Protein AF-A0A7J5GS71-F1 (afdb_monomer)

Sequence (66 aa):
CLDWCFERWPNVRVDTHRDNKVMQHILTKYGFQRCGIIYVKNGTERIAYQMERLHGGVEESDRTEV

pLDDT: mean 86.84, std 19.48, range [39.88, 98.75]

Radius of gyration: 16.57 Å; Cα contacts (8 Å, |Δi|>4): 73; chains: 1; bounding box: 25×23×58 Å

Organism: Bacteroides uniformis (NCBI:txid820)

Nearest PDB structures (foldseek):
  3v8h-assembly2_C  TM=8.649E-01  e=2.330E-01  Burkholderia thailandensis E264
  3v8h-assembly1_D  TM=8.659E-01  e=2.997E-01  Burkholderia thailandensis E264
  8iym-assembly2_B  TM=8.436E-01  e=1.639E+00  Helicobacter pylori 26695
  7dqg-assembly1_A-2  TM=7.846E-01  e=1.274E+00  Salmonella phage SPN3US
  8iym-assembly1_A  TM=7.037E-01  e=9.303E-01  Helicobacter pylori 26695

Foldseek 3Di:
DVVVVCVPAQKDKDWADPPPVVVVVVCVVVPWDFDDWDADPVRDIITMTMGGDPPDDPPPPPPDDD

Structure (mmCIF, N/CA/C/O backbone):
data_AF-A0A7J5GS71-F1
#
_entry.id   AF-A0A7J5GS71-F1
#
loop_
_atom_site.group_PDB
_atom_site.id
_atom_site.type_symbol
_atom_site.label_atom_id
_atom_site.label_alt_id
_atom_site.label_comp_id
_atom_site.label_asym_id
_atom_site.label_entity_id
_atom_site.label_seq_id
_atom_site.pdbx_PDB_ins_code
_atom_site.Cartn_x
_atom_site.Cartn_y
_atom_site.Cartn_z
_atom_site.occupancy
_atom_site.B_iso_or_equiv
_atom_site.auth_seq_id
_atom_site.auth_comp_id
_atom_site.auth_asym_id
_atom_site.auth_atom_id
_atom_site.pdbx_PDB_model_num
ATOM 1 N N . CYS A 1 1 ? -4.203 -0.862 -14.693 1.00 77.31 1 CYS A N 1
ATOM 2 C CA . CYS A 1 1 ? -4.139 0.449 -14.002 1.00 77.31 1 CYS A CA 1
ATOM 3 C C . CYS A 1 1 ? -2.770 0.690 -13.363 1.00 77.31 1 CYS A C 1
ATOM 5 O O . CYS A 1 1 ? -2.233 1.762 -13.579 1.00 77.31 1 CYS A O 1
ATOM 7 N N . LEU A 1 2 ? -2.181 -0.267 -12.632 1.00 89.69 2 LEU A N 1
ATOM 8 C CA . LEU A 1 2 ? -0.849 -0.092 -12.031 1.00 89.69 2 LEU A CA 1
ATOM 9 C C . LEU A 1 2 ? 0.266 0.079 -13.069 1.00 89.69 2 LEU A C 1
ATOM 11 O O . LEU A 1 2 ? 1.133 0.918 -12.866 1.00 89.69 2 LEU A O 1
ATOM 15 N N . ASP A 1 3 ? 0.216 -0.629 -14.200 1.00 90.38 3 ASP A N 1
ATOM 16 C CA . ASP A 1 3 ? 1.218 -0.443 -15.261 1.00 90.38 3 ASP A CA 1
ATOM 17 C C . ASP A 1 3 ? 1.224 0.982 -15.826 1.00 90.38 3 ASP A C 1
ATOM 19 O O . ASP A 1 3 ? 2.290 1.569 -15.952 1.00 90.38 3 ASP A O 1
ATOM 23 N N . TRP A 1 4 ? 0.052 1.601 -16.011 1.00 92.12 4 TRP A N 1
ATOM 24 C CA . TRP A 1 4 ? -0.055 3.013 -16.407 1.00 92.12 4 TRP A CA 1
ATOM 25 C C . TRP A 1 4 ? 0.615 3.966 -15.402 1.00 92.12 4 TRP A C 1
ATOM 27 O O . TRP A 1 4 ? 1.194 4.981 -15.798 1.00 92.12 4 TRP A O 1
ATOM 37 N N . CYS A 1 5 ? 0.554 3.648 -14.100 1.00 92.19 5 CYS A N 1
ATOM 38 C CA . CYS A 1 5 ? 1.279 4.396 -13.072 1.00 92.19 5 CYS A CA 1
ATOM 39 C C . CYS A 1 5 ? 2.791 4.202 -13.225 1.00 92.19 5 CYS A C 1
ATOM 41 O O . CYS A 1 5 ? 3.526 5.184 -13.180 1.00 92.19 5 CYS A O 1
ATOM 43 N N . PHE A 1 6 ? 3.244 2.964 -13.439 1.00 91.25 6 PHE A N 1
ATOM 44 C CA . PHE A 1 6 ? 4.665 2.639 -13.581 1.00 91.25 6 PHE A CA 1
ATOM 45 C C . PHE A 1 6 ? 5.305 3.164 -14.869 1.00 91.25 6 PHE A C 1
ATOM 47 O O . PHE A 1 6 ? 6.499 3.434 -14.870 1.00 91.25 6 PHE A O 1
ATOM 54 N N . GLU A 1 7 ? 4.528 3.371 -15.933 1.00 91.44 7 GLU A N 1
ATOM 55 C CA . GLU A 1 7 ? 4.972 4.091 -17.138 1.00 91.44 7 GLU A CA 1
ATOM 56 C C . GLU A 1 7 ? 5.364 5.549 -16.849 1.00 91.44 7 GLU A C 1
ATOM 58 O O . GLU A 1 7 ? 6.113 6.150 -17.612 1.00 91.44 7 GLU A O 1
ATOM 63 N N . ARG A 1 8 ? 4.822 6.146 -15.781 1.00 92.50 8 ARG A N 1
ATOM 64 C CA . ARG A 1 8 ? 5.007 7.570 -15.444 1.00 92.50 8 ARG A CA 1
ATOM 65 C C . ARG A 1 8 ? 5.880 7.778 -14.220 1.00 92.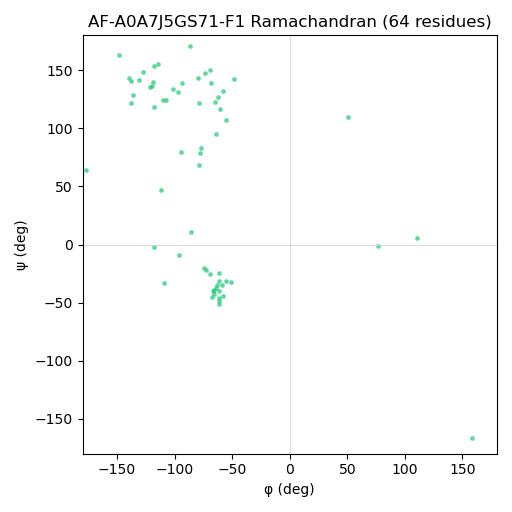50 8 ARG A C 1
ATOM 67 O O . ARG A 1 8 ? 6.577 8.783 -14.134 1.00 92.50 8 ARG A O 1
ATOM 74 N N . TRP A 1 9 ? 5.811 6.854 -13.267 1.00 93.88 9 TRP A N 1
ATOM 75 C CA . TRP A 1 9 ? 6.504 6.943 -11.994 1.00 93.88 9 TRP A CA 1
ATOM 76 C C . TRP A 1 9 ? 7.111 5.588 -11.624 1.00 93.88 9 TRP A C 1
ATOM 78 O O . TRP A 1 9 ? 6.378 4.614 -11.450 1.00 93.88 9 TRP A O 1
ATOM 88 N N . PRO A 1 10 ? 8.436 5.512 -11.424 1.00 93.81 10 PRO A N 1
ATOM 89 C CA . PRO A 1 10 ? 9.126 4.254 -11.150 1.00 93.81 10 PRO A CA 1
ATOM 90 C C . PRO A 1 10 ? 8.840 3.737 -9.739 1.00 93.81 10 PRO A C 1
ATOM 92 O O . PRO A 1 10 ? 8.998 2.554 -9.470 1.00 93.81 10 PRO A O 1
ATOM 95 N N . ASN A 1 11 ? 8.425 4.615 -8.827 1.00 95.62 11 ASN A N 1
ATOM 96 C CA . ASN A 1 11 ? 8.168 4.299 -7.432 1.00 95.62 11 ASN A CA 1
ATOM 97 C C . ASN A 1 11 ? 6.695 4.567 -7.118 1.00 95.62 11 ASN A C 1
ATOM 99 O O . ASN A 1 11 ? 6.227 5.702 -7.218 1.00 95.62 11 ASN A O 1
ATOM 103 N N . VAL A 1 12 ? 5.976 3.516 -6.727 1.00 96.31 12 VAL A N 1
ATOM 104 C CA . VAL A 1 12 ? 4.569 3.590 -6.329 1.00 96.31 12 VAL A CA 1
ATOM 105 C C . VAL A 1 12 ? 4.426 3.068 -4.906 1.00 96.31 12 VAL A C 1
ATOM 107 O O . VAL A 1 12 ? 4.957 2.013 -4.550 1.00 96.31 12 VAL A O 1
ATOM 110 N N . ARG A 1 13 ? 3.657 3.797 -4.093 1.00 97.62 13 ARG A N 1
ATOM 111 C CA . ARG A 1 13 ? 3.332 3.436 -2.709 1.00 97.62 13 ARG A CA 1
ATOM 112 C C . ARG A 1 13 ? 1.827 3.254 -2.564 1.00 97.62 13 ARG A C 1
ATOM 114 O O . ARG A 1 13 ? 1.053 4.011 -3.142 1.00 97.62 13 ARG A O 1
ATOM 121 N N . VAL A 1 14 ? 1.427 2.243 -1.801 1.00 97.62 14 VAL A N 1
ATOM 122 C CA . VAL A 1 14 ? 0.024 1.895 -1.539 1.00 97.62 14 VAL A CA 1
ATOM 123 C C . VAL A 1 14 ? -0.120 1.558 -0.063 1.00 97.62 14 VAL A C 1
ATOM 125 O O . VAL A 1 14 ? 0.749 0.901 0.507 1.00 97.62 14 VAL A O 1
ATOM 128 N N . ASP A 1 15 ? -1.217 1.968 0.561 1.00 98.25 15 ASP A N 1
ATOM 129 C CA . ASP A 1 15 ? -1.558 1.559 1.916 1.00 98.25 15 ASP A CA 1
ATOM 130 C C . ASP A 1 15 ? -2.880 0.783 1.957 1.00 98.25 15 ASP A C 1
ATOM 132 O O . ASP A 1 15 ? -3.740 0.905 1.084 1.00 98.25 15 ASP A O 1
ATOM 136 N N . THR A 1 16 ? -3.034 -0.082 2.957 1.00 98.44 16 THR A N 1
ATOM 137 C CA . THR A 1 16 ? -4.291 -0.800 3.177 1.00 98.44 16 THR A CA 1
ATOM 138 C C . THR A 1 16 ? -4.540 -1.077 4.655 1.00 98.44 16 THR A C 1
ATOM 140 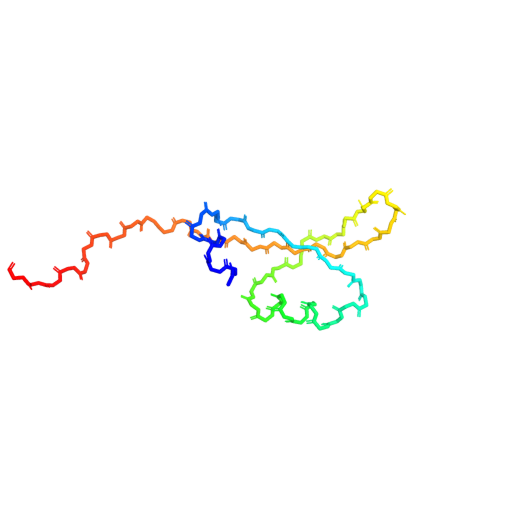O O . THR A 1 16 ? -3.640 -1.002 5.495 1.00 98.44 16 THR A O 1
ATOM 143 N N . HIS A 1 17 ? -5.785 -1.402 4.996 1.00 98.19 17 HIS A N 1
ATOM 144 C CA . HIS A 1 17 ? -6.160 -1.787 6.353 1.00 98.19 17 HIS A CA 1
ATOM 145 C C . HIS A 1 17 ? -5.574 -3.148 6.743 1.00 98.19 17 HIS A C 1
ATOM 147 O O . HIS A 1 17 ? -5.458 -4.059 5.919 1.00 98.19 17 HIS A O 1
ATOM 153 N N . ARG A 1 18 ? -5.303 -3.319 8.043 1.00 97.38 18 ARG A N 1
ATOM 154 C CA . ARG A 1 18 ? -4.816 -4.574 8.639 1.00 97.38 18 ARG A CA 1
ATOM 155 C C . ARG A 1 18 ? -5.721 -5.777 8.359 1.00 97.38 18 ARG A C 1
ATOM 157 O O . ARG A 1 18 ? -5.202 -6.888 8.211 1.00 97.38 18 ARG A O 1
ATOM 164 N N . ASP A 1 19 ? -7.023 -5.553 8.225 1.00 97.88 19 ASP A N 1
ATOM 165 C CA . ASP A 1 19 ? -8.010 -6.621 8.030 1.00 97.88 19 ASP A CA 1
ATOM 166 C C . ASP A 1 19 ? -8.364 -6.855 6.560 1.00 97.88 19 ASP A C 1
ATOM 168 O O . ASP A 1 19 ? -8.963 -7.873 6.224 1.00 97.88 19 ASP A O 1
ATOM 172 N N . ASN A 1 20 ? -7.918 -5.983 5.648 1.00 98.31 20 ASN A N 1
ATOM 173 C CA . ASN A 1 20 ? -8.092 -6.188 4.212 1.00 98.31 20 ASN A CA 1
ATOM 174 C C . ASN A 1 20 ? -7.054 -7.193 3.681 1.00 98.31 20 ASN A C 1
ATOM 176 O O . ASN A 1 20 ? -6.123 -6.851 2.947 1.00 98.31 20 ASN A O 1
ATOM 180 N N . LYS A 1 21 ? -7.199 -8.454 4.100 1.00 98.31 21 LYS A N 1
ATOM 181 C CA . LYS A 1 21 ? -6.286 -9.552 3.750 1.00 98.31 21 LYS A CA 1
ATOM 182 C C . LYS A 1 21 ? -6.235 -9.806 2.247 1.00 98.31 21 LYS A C 1
ATOM 184 O O . LYS A 1 21 ? -5.178 -10.154 1.732 1.00 98.31 21 LYS A O 1
ATOM 189 N N . VAL A 1 22 ? -7.345 -9.564 1.548 1.00 98.56 22 VAL A N 1
ATOM 190 C CA . VAL A 1 22 ? -7.422 -9.667 0.087 1.00 98.56 22 VAL A CA 1
ATOM 191 C C . VAL A 1 22 ? -6.468 -8.671 -0.567 1.00 98.56 22 VAL A C 1
ATOM 193 O O . VAL A 1 22 ? -5.630 -9.076 -1.368 1.00 98.56 22 VAL A O 1
ATOM 196 N N . MET A 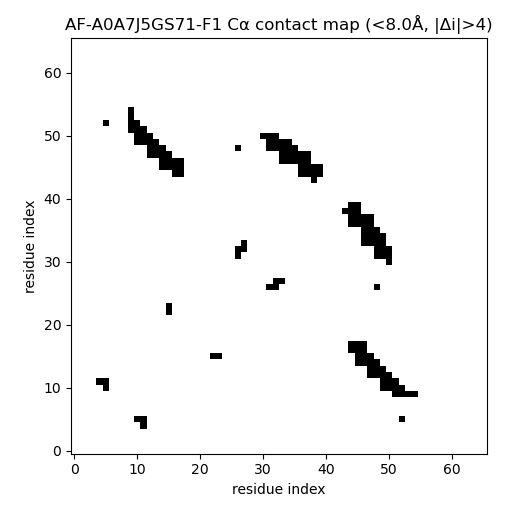1 23 ? -6.514 -7.391 -0.183 1.00 98.19 23 MET A N 1
ATOM 197 C CA . MET A 1 23 ? -5.607 -6.392 -0.755 1.00 98.19 23 MET A CA 1
ATOM 198 C C . MET A 1 23 ? -4.146 -6.661 -0.386 1.00 98.19 23 MET A C 1
ATOM 200 O O . MET A 1 23 ? -3.274 -6.533 -1.239 1.00 98.19 23 MET A O 1
ATOM 204 N N . GLN A 1 24 ? -3.869 -7.088 0.852 1.00 98.44 24 GLN A N 1
ATOM 205 C CA . GLN A 1 24 ? -2.512 -7.473 1.265 1.00 98.44 24 GLN A CA 1
ATOM 206 C C . GLN A 1 24 ? -1.959 -8.602 0.389 1.00 98.44 24 GLN A C 1
ATOM 208 O O . GLN A 1 24 ? -0.821 -8.514 -0.060 1.00 98.44 24 GLN A O 1
ATOM 213 N N . HIS A 1 25 ? -2.773 -9.625 0.109 1.00 98.31 25 HIS A N 1
ATOM 214 C CA . HIS A 1 25 ? -2.397 -10.726 -0.775 1.00 98.31 25 HIS A CA 1
ATOM 215 C C . HIS A 1 25 ? -2.189 -10.267 -2.226 1.00 98.31 25 HIS A C 1
ATOM 217 O O . HIS A 1 25 ? -1.225 -10.679 -2.865 1.00 98.31 25 HIS A O 1
ATOM 223 N N . ILE A 1 26 ? -3.061 -9.399 -2.750 1.00 98.06 26 ILE A N 1
ATOM 224 C CA . ILE A 1 26 ? -2.925 -8.855 -4.110 1.00 98.06 26 ILE A CA 1
ATOM 225 C C . ILE A 1 26 ? -1.623 -8.057 -4.246 1.00 98.06 26 ILE A C 1
ATOM 227 O O . ILE A 1 26 ? -0.888 -8.259 -5.209 1.00 98.06 26 ILE A O 1
ATOM 231 N N . LEU A 1 27 ? -1.314 -7.185 -3.279 1.00 97.69 27 LEU A N 1
ATOM 232 C CA . LEU A 1 27 ? -0.104 -6.359 -3.296 1.00 97.69 27 LEU A CA 1
ATOM 233 C C . LEU A 1 27 ? 1.162 -7.217 -3.278 1.00 97.69 27 LEU A C 1
ATOM 235 O O . LEU A 1 27 ? 2.038 -7.023 -4.122 1.00 97.69 27 LEU A O 1
ATOM 239 N N . THR A 1 28 ? 1.244 -8.192 -2.369 1.00 97.38 28 THR A N 1
ATOM 240 C CA . THR A 1 28 ? 2.422 -9.066 -2.289 1.00 97.38 28 THR A CA 1
ATOM 241 C C . THR A 1 28 ? 2.561 -9.947 -3.525 1.00 97.38 28 THR A C 1
ATOM 243 O O . THR A 1 28 ? 3.668 -10.089 -4.036 1.00 97.38 28 THR A O 1
ATOM 246 N N . LYS A 1 29 ? 1.455 -10.481 -4.063 1.00 97.50 29 LYS A N 1
ATOM 247 C CA . LYS A 1 29 ? 1.464 -11.275 -5.301 1.00 97.50 29 LYS A CA 1
ATOM 248 C C . LYS A 1 29 ? 1.913 -10.459 -6.517 1.00 97.50 29 LYS A C 1
ATOM 250 O O . LYS A 1 29 ? 2.560 -11.012 -7.398 1.00 97.50 29 LYS A O 1
ATOM 255 N N . TYR A 1 30 ? 1.579 -9.170 -6.570 1.00 96.00 30 TYR A N 1
ATOM 256 C CA . TYR A 1 30 ? 2.010 -8.277 -7.651 1.00 96.00 30 TYR A CA 1
ATOM 257 C C . TYR A 1 30 ? 3.494 -7.878 -7.549 1.00 96.00 30 TYR A C 1
ATOM 259 O O . TYR A 1 30 ? 4.079 -7.463 -8.543 1.00 96.00 30 TYR A O 1
ATOM 267 N N . GLY A 1 31 ? 4.106 -8.001 -6.366 1.00 96.12 31 GLY A N 1
ATOM 268 C CA . GLY A 1 31 ? 5.516 -7.668 -6.129 1.00 96.12 31 GLY A CA 1
ATOM 269 C C . GLY A 1 31 ? 5.752 -6.438 -5.250 1.00 96.12 31 GLY A C 1
ATOM 270 O O . GLY A 1 31 ? 6.899 -6.045 -5.046 1.00 96.12 31 GLY A O 1
ATOM 271 N N . PHE A 1 32 ? 4.702 -5.838 -4.681 1.00 97.94 32 PHE A N 1
ATOM 272 C CA . PHE A 1 32 ? 4.880 -4.782 -3.689 1.00 97.94 32 PHE A CA 1
ATOM 273 C C . PHE A 1 32 ? 5.464 -5.337 -2.388 1.00 97.94 32 PHE A C 1
ATOM 275 O O . PHE A 1 32 ? 5.019 -6.363 -1.867 1.00 97.94 32 PHE A O 1
ATOM 282 N N . GLN A 1 33 ? 6.401 -4.595 -1.804 1.00 98.31 33 GLN A N 1
ATOM 283 C CA . GLN A 1 33 ? 7.034 -4.941 -0.539 1.00 98.31 33 GLN A CA 1
ATOM 284 C C . GLN A 1 33 ? 6.428 -4.134 0.603 1.00 98.31 33 GLN A C 1
ATOM 286 O O . GLN A 1 33 ? 6.265 -2.918 0.504 1.00 98.31 33 GLN A O 1
ATOM 291 N N . ARG A 1 34 ? 6.103 -4.801 1.715 1.00 98.19 34 ARG A N 1
ATOM 292 C CA . ARG A 1 34 ? 5.671 -4.111 2.935 1.00 98.19 34 ARG A CA 1
ATOM 293 C C . ARG A 1 34 ? 6.834 -3.271 3.465 1.00 98.19 34 ARG A C 1
ATOM 295 O O . ARG A 1 34 ? 7.873 -3.824 3.806 1.00 98.19 34 ARG A O 1
ATOM 302 N N . CYS A 1 35 ? 6.624 -1.965 3.607 1.00 98.25 35 CYS A N 1
ATOM 303 C CA . CYS A 1 35 ? 7.672 -1.015 3.984 1.00 98.25 35 CYS A CA 1
ATOM 304 C C . CYS A 1 35 ? 7.415 -0.295 5.319 1.00 98.25 35 CYS A C 1
ATOM 306 O O . CYS A 1 35 ? 8.237 0.511 5.742 1.00 98.25 35 CYS A O 1
ATOM 308 N N . GLY A 1 36 ? 6.284 -0.543 5.990 1.00 98.12 36 GLY A N 1
ATOM 309 C CA . GLY A 1 36 ? 6.018 0.049 7.304 1.00 98.12 36 GLY A CA 1
ATOM 310 C C . GLY A 1 36 ? 4.546 0.096 7.696 1.00 98.12 36 GLY A C 1
ATOM 311 O O . GLY A 1 36 ? 3.697 -0.554 7.083 1.00 98.12 36 GLY A O 1
ATOM 312 N N . ILE A 1 37 ? 4.266 0.877 8.738 1.00 98.56 37 ILE A N 1
ATOM 313 C CA . ILE A 1 37 ? 2.925 1.282 9.167 1.00 98.56 37 ILE A CA 1
ATOM 314 C C . ILE A 1 37 ? 2.867 2.809 9.096 1.00 98.56 37 ILE A C 1
ATOM 316 O O . ILE A 1 37 ? 3.809 3.474 9.525 1.00 98.56 37 ILE A O 1
ATOM 320 N N . ILE A 1 38 ? 1.777 3.353 8.564 1.00 98.31 38 ILE A N 1
ATOM 321 C CA . ILE A 1 38 ? 1.487 4.791 8.605 1.00 98.31 38 ILE A CA 1
ATOM 322 C C . ILE A 1 38 ? 0.240 5.045 9.448 1.00 98.31 38 ILE A C 1
ATOM 324 O O . ILE A 1 38 ? -0.630 4.179 9.565 1.00 98.31 38 ILE A O 1
ATOM 328 N N . TYR A 1 39 ? 0.144 6.250 9.997 1.00 98.06 39 TYR A N 1
ATOM 329 C CA . TYR A 1 39 ? -1.041 6.733 10.696 1.00 98.06 39 TYR A CA 1
ATOM 330 C C . TYR A 1 39 ? -1.736 7.768 9.820 1.00 98.06 39 TYR A C 1
ATOM 332 O O . TYR A 1 39 ? -1.121 8.747 9.397 1.00 98.06 39 TYR A O 1
ATOM 340 N N . VAL A 1 40 ? -3.014 7.544 9.524 1.00 95.94 40 VAL A N 1
ATOM 341 C CA . VAL A 1 40 ? -3.830 8.515 8.782 1.00 95.9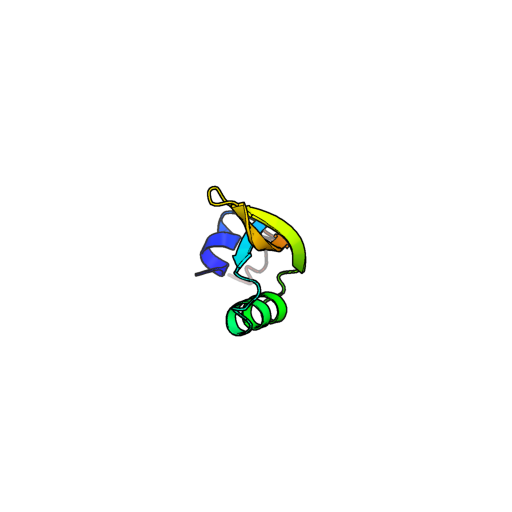4 40 VAL A CA 1
ATOM 342 C C . VAL A 1 40 ? -4.452 9.538 9.739 1.00 95.94 40 VAL A C 1
ATOM 344 O O . VAL A 1 40 ? -4.399 9.379 10.956 1.00 95.94 40 VAL A O 1
ATOM 347 N N . LYS A 1 41 ? -5.076 10.595 9.204 1.00 97.06 41 LYS A N 1
ATOM 348 C CA . LYS A 1 41 ? -5.600 11.740 9.980 1.00 97.06 41 LYS A CA 1
ATOM 349 C C . LYS A 1 41 ? -6.490 11.359 11.173 1.00 97.06 41 LYS A C 1
ATOM 351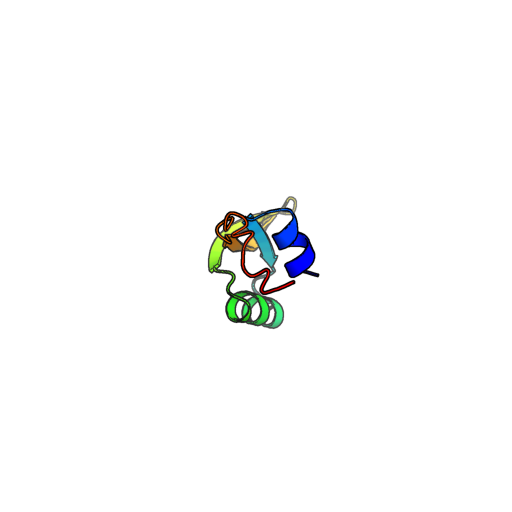 O O . LYS A 1 41 ? -6.503 12.073 12.168 1.00 97.06 41 LYS A O 1
ATOM 356 N N . ASN A 1 42 ? -7.235 10.258 11.082 1.00 96.56 42 ASN A N 1
ATOM 357 C CA . ASN A 1 42 ? -8.102 9.782 12.166 1.00 96.56 42 ASN A CA 1
ATOM 358 C C . ASN A 1 42 ? -7.375 8.902 13.208 1.00 96.56 42 ASN A C 1
ATOM 360 O O . ASN A 1 42 ? -8.033 8.247 14.008 1.00 96.56 42 ASN A O 1
ATOM 364 N N . GLY A 1 43 ? -6.043 8.831 13.166 1.00 96.69 43 GLY A N 1
ATOM 365 C CA . GLY A 1 43 ? -5.217 8.047 14.084 1.00 96.69 43 GLY A CA 1
ATOM 366 C C . GLY A 1 43 ? -5.198 6.542 13.810 1.00 96.69 43 GLY A C 1
ATOM 367 O O . GLY A 1 43 ? -4.503 5.814 14.511 1.00 96.69 43 GLY A O 1
ATOM 368 N N . THR A 1 44 ? -5.926 6.045 12.805 1.00 97.38 44 THR A N 1
ATOM 369 C CA . THR A 1 44 ? -5.930 4.607 12.499 1.00 97.38 44 THR A CA 1
ATOM 370 C C . THR A 1 44 ? -4.696 4.192 11.700 1.00 97.38 44 THR A C 1
ATOM 372 O O . THR A 1 44 ? -4.226 4.918 10.822 1.00 97.38 44 THR A O 1
ATOM 375 N N . GLU A 1 45 ? -4.188 2.995 11.982 1.00 98.25 45 GLU A N 1
ATOM 376 C CA . GLU A 1 45 ? -3.039 2.423 11.280 1.00 98.25 45 GLU A CA 1
ATOM 377 C C . GLU A 1 45 ? -3.398 1.953 9.861 1.00 98.25 45 GLU A C 1
ATOM 379 O O . GLU A 1 45 ? -4.492 1.430 9.600 1.00 98.25 45 GLU A O 1
ATOM 384 N N . ARG A 1 46 ? -2.434 2.058 8.946 1.00 98.56 46 ARG A N 1
ATOM 385 C CA . ARG A 1 46 ? -2.441 1.392 7.639 1.00 98.56 46 ARG A CA 1
ATOM 386 C C . ARG A 1 46 ? -1.115 0.687 7.410 1.00 98.56 46 ARG A C 1
ATOM 388 O O . ARG A 1 46 ? -0.059 1.201 7.771 1.00 98.56 46 ARG A O 1
ATOM 395 N N . ILE A 1 47 ? -1.168 -0.489 6.796 1.00 98.75 47 ILE A N 1
ATOM 396 C CA . ILE A 1 47 ? 0.030 -1.192 6.343 1.00 98.75 47 ILE A CA 1
ATOM 397 C C . ILE A 1 47 ? 0.476 -0.538 5.043 1.00 98.75 47 ILE A C 1
ATOM 399 O O . ILE A 1 47 ? -0.296 -0.507 4.089 1.00 98.75 47 ILE A O 1
ATOM 403 N N . ALA A 1 48 ? 1.707 -0.037 5.016 1.00 98.69 48 ALA A N 1
ATOM 404 C CA . ALA A 1 48 ? 2.290 0.594 3.844 1.00 98.69 48 ALA A CA 1
ATOM 405 C C . ALA A 1 48 ? 3.096 -0.412 3.019 1.00 98.69 48 ALA A C 1
ATOM 407 O O . ALA A 1 48 ? 3.854 -1.229 3.556 1.00 98.69 48 ALA A O 1
ATOM 408 N N . TYR A 1 49 ? 2.947 -0.301 1.707 1.00 98.69 49 TYR A N 1
ATOM 409 C CA . TYR A 1 49 ? 3.635 -1.074 0.693 1.00 98.69 49 TYR A CA 1
ATOM 410 C C . TYR A 1 49 ? 4.294 -0.140 -0.324 1.00 98.69 49 TYR A C 1
ATOM 412 O O . TYR A 1 49 ? 3.776 0.939 -0.618 1.00 98.69 49 TYR A O 1
ATOM 420 N N . GLN A 1 50 ? 5.418 -0.571 -0.885 1.00 98.12 50 GLN A N 1
ATOM 421 C CA . 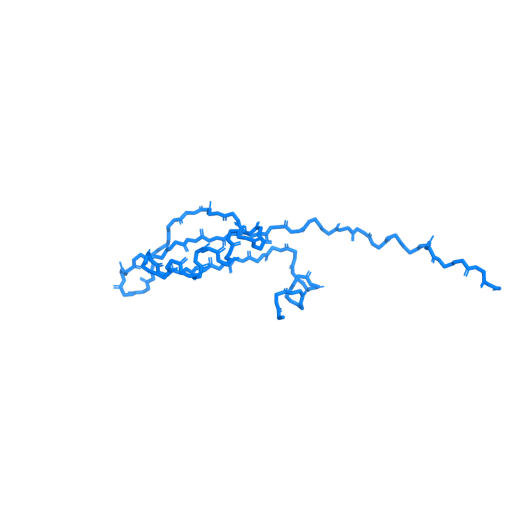GLN A 1 50 ? 6.173 0.159 -1.897 1.00 98.12 50 GLN A CA 1
ATOM 422 C C . GLN A 1 50 ? 6.677 -0.805 -2.967 1.00 98.12 50 GLN A C 1
ATOM 424 O O . GLN A 1 50 ? 7.045 -1.942 -2.668 1.00 98.12 50 GLN A O 1
ATOM 429 N N . MET A 1 51 ? 6.690 -0.342 -4.213 1.00 96.81 51 MET A N 1
ATOM 430 C CA . MET A 1 51 ? 7.371 -1.022 -5.304 1.00 96.81 51 MET A CA 1
ATOM 431 C C . MET A 1 51 ? 8.133 -0.005 -6.139 1.00 96.81 51 MET A C 1
ATOM 433 O O . MET A 1 51 ? 7.569 0.999 -6.576 1.00 96.81 51 MET A O 1
ATOM 437 N N . GLU A 1 52 ? 9.407 -0.302 -6.360 1.00 94.69 52 GLU A N 1
ATOM 438 C CA . GLU A 1 52 ? 10.293 0.451 -7.234 1.00 94.69 52 GLU A CA 1
ATOM 439 C C . GLU A 1 52 ? 10.596 -0.406 -8.460 1.00 94.69 52 GLU A C 1
ATOM 441 O O . GLU A 1 52 ? 11.049 -1.544 -8.341 1.00 94.69 52 GLU A O 1
ATOM 446 N N . ARG A 1 53 ? 10.324 0.132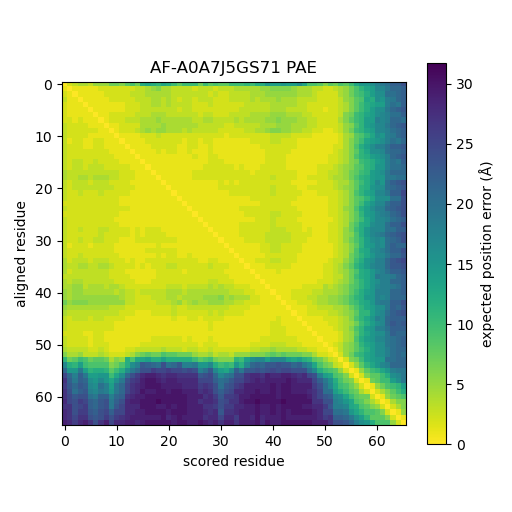 -9.645 1.00 88.44 53 ARG A N 1
ATOM 447 C CA . ARG A 1 53 ? 10.852 -0.376 -10.905 1.00 88.44 53 ARG A CA 1
ATOM 448 C C . ARG A 1 53 ? 12.070 0.472 -11.245 1.00 88.44 53 ARG A C 1
ATOM 450 O O . ARG A 1 53 ? 12.007 1.698 -11.185 1.00 88.44 53 ARG A O 1
ATOM 457 N N . LEU A 1 54 ? 13.183 -0.169 -11.588 1.00 74.94 54 LEU A N 1
ATOM 458 C CA . LEU A 1 54 ? 14.299 0.553 -12.191 1.00 74.94 54 LEU A CA 1
ATOM 459 C C . LEU A 1 54 ? 13.766 1.225 -13.462 1.00 74.94 54 LEU A C 1
ATOM 461 O O . LEU A 1 54 ? 13.088 0.568 -14.253 1.00 74.94 54 LEU A O 1
ATOM 465 N N . HIS A 1 55 ? 14.052 2.514 -13.661 1.00 59.28 55 HIS A N 1
ATOM 466 C CA . HIS A 1 55 ? 13.942 3.083 -15.000 1.00 59.28 55 HIS A CA 1
ATOM 467 C C . HIS A 1 55 ? 14.985 2.362 -15.851 1.00 59.28 55 HIS A C 1
ATOM 469 O O . HIS A 1 55 ? 16.165 2.708 -15.825 1.00 59.28 55 HIS A O 1
ATOM 475 N N . GLY A 1 56 ? 14.562 1.315 -16.555 1.00 53.19 56 GLY A N 1
ATOM 476 C CA . GLY A 1 56 ? 15.307 0.837 -17.701 1.00 53.19 56 GLY A CA 1
ATOM 477 C C . GLY A 1 56 ? 15.342 1.992 -18.687 1.00 53.19 56 GLY A C 1
ATOM 478 O O . GLY A 1 56 ? 14.288 2.459 -19.121 1.00 53.19 56 GLY A O 1
ATOM 479 N N . GLY A 1 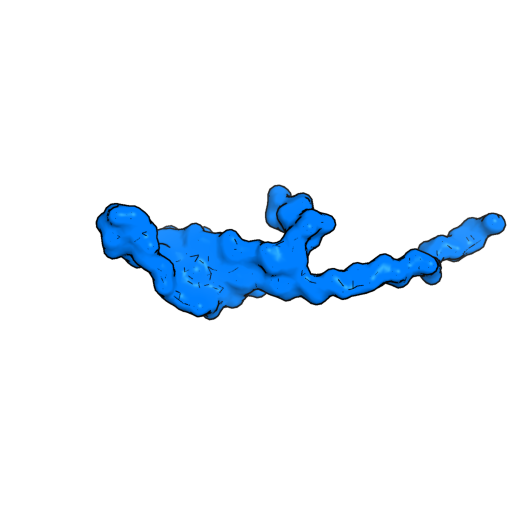57 ? 16.543 2.495 -18.973 1.00 44.72 57 GLY A N 1
ATOM 480 C CA . GLY A 1 57 ? 16.757 3.303 -20.160 1.00 44.72 57 GLY A CA 1
ATOM 481 C C . GLY A 1 57 ? 16.138 2.578 -21.347 1.00 44.72 57 GLY A C 1
ATOM 482 O O . GLY A 1 57 ? 16.144 1.348 -21.410 1.00 44.72 57 GLY A O 1
ATOM 483 N N . VAL A 1 58 ? 15.548 3.345 -22.249 1.00 43.75 58 VAL A N 1
ATOM 484 C CA . VAL A 1 58 ? 15.108 2.822 -23.533 1.00 43.75 58 VAL A CA 1
ATOM 485 C C . VAL A 1 58 ? 16.333 2.176 -24.189 1.00 43.75 58 VAL A C 1
ATOM 487 O O . VAL A 1 58 ? 17.240 2.888 -24.611 1.00 43.75 58 VAL A O 1
ATOM 490 N N . GLU A 1 59 ? 16.400 0.846 -24.262 1.00 47.44 59 GLU A N 1
ATOM 491 C CA . GLU A 1 59 ? 17.196 0.207 -25.308 1.00 47.44 59 GLU A CA 1
ATOM 492 C C . GLU A 1 59 ? 16.371 0.295 -26.587 1.00 47.44 59 GLU A C 1
ATOM 494 O O . GLU A 1 59 ? 15.604 -0.590 -26.961 1.00 47.44 59 GLU A O 1
ATOM 499 N N . GLU A 1 60 ? 16.483 1.453 -27.230 1.00 50.53 60 GLU A N 1
ATOM 500 C CA . GLU A 1 60 ? 16.000 1.680 -28.580 1.00 50.53 60 GLU A CA 1
ATOM 501 C C . GLU A 1 60 ? 16.997 1.049 -29.556 1.00 50.53 60 GLU A C 1
ATOM 503 O O . GLU A 1 60 ? 17.863 1.733 -30.086 1.00 50.53 60 GLU A O 1
ATOM 508 N N . SER A 1 61 ? 16.939 -0.273 -29.739 1.00 43.94 61 SER A N 1
ATOM 509 C CA . SER A 1 61 ? 17.346 -0.947 -30.987 1.00 43.94 61 SER A CA 1
ATOM 510 C C . SER A 1 61 ? 17.096 -2.460 -30.940 1.00 43.94 61 SER A C 1
ATOM 512 O O . SER A 1 61 ? 18.009 -3.258 -31.089 1.00 43.94 61 SER A O 1
ATOM 514 N N . ASP A 1 62 ? 15.830 -2.867 -30.833 1.00 44.44 62 ASP A N 1
ATOM 515 C CA . ASP A 1 62 ? 15.388 -4.126 -31.460 1.00 44.44 62 ASP A CA 1
ATOM 516 C C . ASP A 1 62 ? 14.425 -3.823 -32.618 1.00 44.44 62 ASP A C 1
ATOM 518 O O . ASP A 1 62 ? 13.331 -4.368 -32.760 1.00 44.44 62 ASP A O 1
ATOM 522 N N . ARG A 1 63 ? 14.830 -2.854 -33.451 1.00 49.38 63 ARG A N 1
ATOM 523 C CA . ARG A 1 63 ? 14.194 -2.573 -34.737 1.00 49.38 63 ARG A CA 1
ATOM 524 C C . ARG A 1 63 ? 14.972 -3.329 -35.810 1.00 49.38 63 ARG A C 1
ATOM 526 O O . ARG A 1 63 ? 15.843 -2.782 -36.476 1.00 49.38 63 ARG A O 1
ATOM 533 N N . THR A 1 64 ? 14.672 -4.618 -35.898 1.00 43.38 64 THR A N 1
ATOM 534 C CA . THR A 1 64 ? 15.065 -5.487 -37.008 1.00 43.38 64 THR A CA 1
ATOM 535 C C . THR A 1 64 ? 14.423 -4.975 -38.313 1.00 43.38 64 THR A C 1
ATOM 537 O O . THR A 1 64 ? 13.215 -4.752 -38.348 1.00 43.38 64 THR A O 1
ATOM 540 N N . GLU A 1 65 ? 15.271 -4.768 -39.329 1.00 41.38 65 GLU A N 1
ATOM 541 C CA . GLU A 1 65 ? 15.047 -4.792 -40.794 1.00 41.38 65 GLU A CA 1
ATOM 542 C C . GLU A 1 65 ? 13.882 -3.984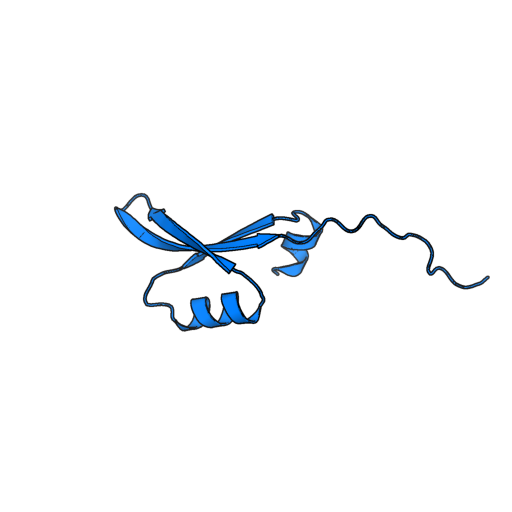 -41.416 1.00 41.38 65 GLU A C 1
ATOM 544 O O . GLU A 1 65 ? 12.717 -4.363 -41.314 1.00 41.38 65 GLU A O 1
ATOM 549 N N . VAL A 1 66 ? 14.218 -2.907 -42.151 1.00 39.88 66 VAL A N 1
ATOM 550 C CA . VAL A 1 66 ? 14.210 -2.798 -43.640 1.00 39.88 66 VAL A CA 1
ATOM 551 C C . VAL A 1 66 ? 14.948 -1.539 -44.098 1.00 39.88 66 VAL A C 1
ATOM 553 O O . VAL A 1 66 ? 14.816 -0.493 -43.424 1.00 39.88 66 VAL A O 1
#

Solvent-accessible surface area (backbone atoms only — not comparable to full-atom values): 4207 Å² total; per-residue (Å²): 114,69,64,67,47,49,77,76,36,44,66,50,75,51,71,41,51,85,80,45,55,67,58,54,50,51,40,49,74,76,60,35,41,81,74,50,74,46,69,49,98,88,69,50,69,25,45,28,29,39,36,74,50,82,82,72,71,84,79,87,75,87,76,78,86,136

Secondary structure (DSSP, 8-state):
-HHHHHTT-SEEEEEE-TT-HHHHHHHHHHTPEEEEEEE-TTS-EEEEEEEE--------------

Mean predicted aligned error: 7.69 Å

InterPro domains:
  IPR016181 Acyl-CoA N-acyltransferase [SSF55729] (1-52)